Protein AF-A0A7S1AVG0-F1 (afdb_monomer_lite)

Sequence (104 aa):
MSLKVLDTIQHYVMLSPTSKALVVVDVLSMMALVVDMFLIPYILAWELDVDGVFAVCLTATVVWWTLNIGINFLTGFYLHGELVMKPTAIARHYLQREFIIDFL

Structure (mmCIF, N/CA/C/O backbone):
data_AF-A0A7S1AVG0-F1
#
_entry.id   AF-A0A7S1AVG0-F1
#
loop_
_atom_site.group_PDB
_atom_site.id
_atom_site.type_symbol
_atom_site.label_atom_id
_atom_site.label_alt_id
_atom_site.label_comp_id
_atom_site.label_asym_id
_atom_site.label_entity_id
_atom_site.label_seq_id
_atom_site.pdbx_PDB_ins_code
_atom_site.Cartn_x
_atom_site.Cartn_y
_atom_site.Cartn_z
_atom_site.occupancy
_atom_site.B_iso_or_equiv
_atom_site.auth_seq_id
_atom_site.auth_comp_id
_atom_site.auth_asym_id
_atom_site.auth_atom_id
_atom_site.pdbx_PDB_model_num
ATOM 1 N N . MET A 1 1 ? -19.657 16.418 26.120 1.00 48.16 1 MET A N 1
ATOM 2 C CA . MET A 1 1 ? -20.099 16.667 24.727 1.00 48.16 1 MET A CA 1
ATOM 3 C C . MET A 1 1 ? -19.085 16.189 23.674 1.00 48.16 1 MET A C 1
ATOM 5 O O . MET A 1 1 ? -19.521 15.783 22.611 1.00 48.16 1 MET A O 1
ATOM 9 N N . SER A 1 2 ? -17.776 16.139 23.979 1.00 57.69 2 SER A N 1
ATOM 10 C CA . SER A 1 2 ? -16.700 15.711 23.052 1.00 57.69 2 SER A CA 1
ATOM 11 C C . SER A 1 2 ? -16.698 14.213 22.653 1.00 57.69 2 SER A C 1
ATOM 13 O O . SER A 1 2 ? -16.413 13.882 21.508 1.00 57.69 2 SER A O 1
ATOM 15 N N . LEU A 1 3 ? -17.103 13.295 23.545 1.00 58.53 3 LEU A N 1
ATOM 16 C CA . LEU A 1 3 ? -17.003 11.841 23.299 1.00 58.53 3 LEU A CA 1
ATOM 17 C C . LEU A 1 3 ? -17.927 11.304 22.189 1.00 58.53 3 LEU A C 1
ATOM 19 O O . LEU A 1 3 ? -17.524 10.425 21.440 1.00 58.53 3 LEU A O 1
ATOM 23 N N . LYS A 1 4 ? -19.140 11.856 22.038 1.00 57.22 4 LYS A N 1
ATOM 24 C CA . LYS A 1 4 ? -20.104 11.369 21.033 1.00 57.22 4 LYS A CA 1
ATOM 25 C C . LYS A 1 4 ? -19.692 11.710 19.601 1.00 57.22 4 LYS A C 1
ATOM 27 O O . LYS A 1 4 ? -19.953 10.934 18.698 1.00 57.22 4 LYS A O 1
ATOM 32 N N . VAL A 1 5 ? -19.051 12.862 19.395 1.00 60.59 5 VAL A N 1
ATOM 33 C CA . VAL A 1 5 ? -18.585 13.279 18.062 1.00 60.59 5 VAL A CA 1
ATOM 34 C C . VAL A 1 5 ? -17.423 12.397 17.606 1.00 60.59 5 VAL A C 1
ATOM 36 O O . VAL A 1 5 ? -17.384 11.996 16.448 1.00 60.59 5 VAL A O 1
ATOM 39 N N . LEU A 1 6 ? -16.523 12.039 18.527 1.00 59.62 6 LEU A N 1
ATOM 40 C CA . LEU A 1 6 ? -15.428 11.107 18.257 1.00 59.62 6 LEU A CA 1
ATOM 41 C C . LEU A 1 6 ? -15.941 9.702 17.918 1.00 59.62 6 LEU A C 1
ATOM 43 O O . LEU A 1 6 ? -15.472 9.141 16.936 1.00 59.62 6 LEU A O 1
ATOM 47 N N . ASP A 1 7 ? -16.931 9.176 18.647 1.00 61.16 7 ASP A N 1
ATOM 48 C CA . ASP A 1 7 ? -17.565 7.886 18.315 1.00 61.16 7 ASP A CA 1
ATOM 49 C C . ASP A 1 7 ? -18.227 7.907 16.925 1.00 61.16 7 ASP A C 1
ATOM 51 O O . ASP A 1 7 ? -18.064 6.980 16.132 1.00 61.16 7 ASP A O 1
ATOM 55 N N . THR A 1 8 ? -18.937 8.987 16.582 1.00 60.38 8 THR A N 1
ATOM 56 C CA . THR A 1 8 ? -19.602 9.104 15.274 1.00 60.38 8 THR A CA 1
ATOM 57 C C . THR A 1 8 ? -18.600 9.205 14.120 1.00 60.38 8 THR A C 1
ATOM 59 O O . THR A 1 8 ? -18.799 8.577 13.083 1.00 60.38 8 THR A O 1
ATOM 62 N N . ILE A 1 9 ? -17.507 9.960 14.287 1.00 59.69 9 ILE A N 1
ATOM 63 C CA . ILE A 1 9 ? -16.444 10.069 13.272 1.00 59.69 9 ILE A CA 1
ATOM 64 C C . ILE A 1 9 ? -15.699 8.737 13.129 1.00 59.69 9 ILE A C 1
ATOM 66 O O . ILE A 1 9 ? -15.404 8.318 12.011 1.00 59.69 9 ILE A O 1
ATOM 70 N N . GLN A 1 10 ? -15.445 8.038 14.240 1.00 59.69 10 GLN A N 1
ATOM 71 C CA . GLN A 1 10 ? -14.839 6.706 14.225 1.00 59.69 10 GLN A CA 1
ATOM 72 C C . GLN A 1 10 ? -15.664 5.723 13.401 1.00 59.69 10 GLN A C 1
ATOM 74 O O . GLN A 1 10 ? -15.094 4.971 12.618 1.00 59.69 10 GLN A O 1
ATOM 79 N N . HIS A 1 11 ? -16.991 5.769 13.507 1.00 61.22 11 HIS A N 1
ATOM 80 C CA . HIS A 1 11 ? -17.847 4.862 12.751 1.00 61.22 11 HIS A CA 1
ATOM 81 C C . HIS A 1 11 ? -17.826 5.113 11.233 1.00 61.22 11 HIS A C 1
ATOM 83 O O . HIS A 1 11 ? -18.032 4.176 10.467 1.00 61.22 11 HIS A O 1
ATOM 89 N N . TYR A 1 12 ? -17.566 6.349 10.796 1.00 63.47 12 TYR A N 1
ATOM 90 C CA . TYR A 1 12 ? -17.561 6.714 9.374 1.00 63.47 12 TYR A CA 1
ATOM 91 C C . TYR A 1 12 ? -16.200 6.515 8.692 1.00 63.47 12 TYR A C 1
ATOM 93 O O . TYR A 1 12 ? -16.142 6.342 7.478 1.00 63.47 12 TYR A O 1
ATOM 101 N N . VAL A 1 13 ? -15.109 6.568 9.462 1.00 75.88 13 VAL A N 1
ATOM 102 C CA . VAL A 1 13 ? -13.732 6.501 8.942 1.00 75.88 13 VAL A CA 1
ATOM 103 C C . VAL A 1 13 ? -13.124 5.102 9.095 1.00 75.88 13 VAL A C 1
ATOM 105 O O . VAL A 1 13 ? -12.285 4.719 8.284 1.00 75.88 13 VAL A O 1
ATOM 108 N N . MET A 1 14 ? -13.540 4.328 10.103 1.00 84.12 14 MET A N 1
ATOM 109 C CA . MET A 1 14 ? -12.975 3.002 10.363 1.00 84.12 14 MET A CA 1
ATOM 110 C C . MET A 1 14 ? -13.651 1.910 9.541 1.00 84.12 14 MET A C 1
ATOM 112 O O . MET A 1 14 ? -14.876 1.773 9.531 1.00 84.12 14 MET A O 1
ATOM 116 N N . LEU A 1 15 ? -12.833 1.080 8.900 1.00 85.50 15 LEU A N 1
ATOM 117 C CA . LEU A 1 15 ? -13.275 -0.047 8.096 1.00 85.50 15 LEU A CA 1
ATOM 118 C C . LEU A 1 15 ? -13.413 -1.292 8.968 1.00 85.50 15 LEU A C 1
ATOM 120 O O . LEU A 1 15 ? -12.490 -1.694 9.679 1.00 85.50 15 LEU A O 1
ATOM 124 N N . SER A 1 16 ? -14.587 -1.920 8.898 1.00 85.12 16 SER A N 1
ATOM 125 C CA . SER A 1 16 ? -14.762 -3.252 9.473 1.00 85.12 16 SER A CA 1
ATOM 126 C C . SER A 1 16 ? -13.862 -4.246 8.724 1.00 85.12 16 SER A C 1
ATOM 128 O O . SER A 1 16 ? -13.868 -4.227 7.485 1.00 85.12 16 SER A O 1
ATOM 130 N N . PRO A 1 17 ? -13.182 -5.170 9.426 1.00 83.56 17 PRO A N 1
ATOM 131 C CA . PRO A 1 17 ? -12.402 -6.240 8.801 1.00 83.56 17 PRO A CA 1
ATOM 132 C C . PRO A 1 17 ? -13.251 -7.170 7.919 1.00 83.56 17 PRO A C 1
ATOM 134 O O . PRO A 1 17 ? -12.729 -7.887 7.080 1.00 83.56 17 PRO A O 1
ATOM 137 N N . THR A 1 18 ? -14.577 -7.158 8.074 1.00 85.56 18 THR A N 1
ATOM 138 C CA . THR A 1 18 ? -15.516 -7.934 7.244 1.00 85.56 18 THR A CA 1
ATOM 139 C C . THR A 1 18 ? -16.168 -7.109 6.130 1.00 85.56 18 THR A C 1
ATOM 141 O O . THR A 1 18 ? -17.139 -7.543 5.505 1.00 85.56 18 THR A O 1
ATOM 144 N N . SER A 1 19 ? -15.689 -5.886 5.889 1.00 86.69 19 SER A N 1
ATOM 145 C CA . SER A 1 19 ? -16.271 -4.996 4.887 1.00 86.69 19 SER A CA 1
ATOM 146 C C . SER A 1 19 ? -15.912 -5.418 3.460 1.00 86.69 19 SER A C 1
ATOM 148 O O . SER A 1 19 ? -14.799 -5.841 3.165 1.00 86.69 19 SER A O 1
ATOM 150 N N . LYS A 1 20 ? -16.856 -5.227 2.528 1.00 88.31 20 LYS A N 1
ATOM 151 C CA . LYS A 1 20 ? -16.624 -5.478 1.094 1.00 88.31 20 LYS A CA 1
ATOM 152 C C . LYS A 1 20 ? -15.536 -4.575 0.504 1.00 88.31 20 LYS A C 1
ATOM 154 O O . LYS A 1 20 ? -14.905 -4.956 -0.472 1.00 88.31 20 LYS A O 1
ATOM 159 N N . ALA A 1 21 ? -15.337 -3.387 1.081 1.00 89.00 21 ALA A N 1
ATOM 160 C CA . ALA A 1 21 ? -14.281 -2.469 0.671 1.00 89.00 21 ALA A CA 1
ATOM 161 C C . ALA A 1 21 ? -12.896 -3.079 0.920 1.00 89.00 21 ALA A C 1
ATOM 163 O O . ALA A 1 21 ? -12.059 -3.041 0.024 1.00 89.00 21 ALA A O 1
ATOM 164 N N . LEU A 1 22 ? -12.692 -3.706 2.084 1.00 90.75 22 LEU A N 1
ATOM 165 C CA . LEU A 1 22 ? -11.434 -4.381 2.393 1.00 90.75 22 LEU A CA 1
ATOM 166 C C . LEU A 1 22 ? -11.187 -5.565 1.454 1.00 90.75 22 LEU A C 1
ATOM 168 O O . LEU A 1 22 ? -10.092 -5.690 0.939 1.00 90.75 22 LEU A O 1
ATOM 172 N N . VAL A 1 23 ? -12.224 -6.328 1.093 1.00 93.44 23 VAL A N 1
ATOM 173 C CA . VAL A 1 23 ? -12.091 -7.404 0.090 1.00 93.44 23 VAL A CA 1
ATOM 174 C C . VAL A 1 23 ? -11.578 -6.879 -1.257 1.00 93.44 23 VAL A C 1
ATOM 176 O O . VAL A 1 23 ? -10.768 -7.533 -1.908 1.00 93.44 23 VAL A O 1
ATOM 179 N N . VAL A 1 24 ? -12.029 -5.700 -1.698 1.00 94.12 24 VAL A N 1
ATOM 180 C CA . VAL A 1 24 ? -11.508 -5.080 -2.930 1.00 94.12 24 VAL A CA 1
ATOM 181 C C . VAL A 1 24 ? -10.037 -4.703 -2.764 1.00 94.12 24 VAL A C 1
ATOM 183 O O . VAL A 1 24 ? -9.250 -4.952 -3.674 1.00 94.12 24 VAL A O 1
ATOM 186 N N . VAL A 1 25 ? -9.662 -4.143 -1.611 1.00 95.00 25 VAL A N 1
ATOM 187 C CA . VAL A 1 25 ? -8.261 -3.844 -1.285 1.00 95.00 25 VAL A CA 1
ATOM 188 C C . VAL A 1 25 ? -7.427 -5.126 -1.294 1.00 95.00 25 VAL A C 1
ATOM 190 O O . VAL A 1 25 ? -6.402 -5.151 -1.959 1.00 95.00 25 VAL A O 1
ATOM 193 N N . ASP A 1 26 ? -7.888 -6.206 -0.667 1.00 94.19 26 ASP A N 1
ATOM 194 C CA . ASP A 1 26 ? -7.183 -7.490 -0.616 1.00 94.19 26 ASP A CA 1
ATOM 195 C C . ASP A 1 26 ? -6.956 -8.071 -2.016 1.00 94.19 26 ASP A C 1
ATOM 197 O O . ASP A 1 26 ? -5.860 -8.530 -2.334 1.00 94.19 26 ASP A O 1
ATOM 201 N N . VAL A 1 27 ? -7.967 -8.009 -2.891 1.00 96.25 27 VAL A N 1
ATOM 202 C CA . VAL A 1 27 ? -7.851 -8.469 -4.285 1.00 96.25 27 VAL A CA 1
ATOM 203 C C . VAL A 1 27 ? -6.842 -7.624 -5.065 1.00 96.25 27 VAL A C 1
ATOM 205 O O . VAL A 1 27 ? -6.010 -8.179 -5.783 1.00 96.25 27 VAL A O 1
ATOM 208 N N . LEU A 1 28 ? -6.882 -6.297 -4.920 1.00 96.19 28 LEU A N 1
ATOM 209 C CA . LEU A 1 28 ? -5.922 -5.399 -5.568 1.00 96.19 28 LEU A CA 1
ATOM 210 C C . LEU A 1 28 ? -4.497 -5.613 -5.036 1.00 96.19 28 LEU A C 1
ATOM 212 O O . LEU A 1 28 ? -3.559 -5.676 -5.829 1.00 96.19 28 LEU A O 1
ATOM 216 N N . SER A 1 29 ? -4.340 -5.820 -3.727 1.00 96.50 29 SER A N 1
ATOM 217 C CA . SER A 1 29 ? -3.064 -6.175 -3.100 1.00 96.50 29 SER A CA 1
ATOM 218 C C . SER A 1 29 ? -2.539 -7.514 -3.585 1.00 96.50 29 SER A C 1
ATOM 220 O O . SER A 1 29 ? -1.351 -7.627 -3.867 1.00 96.50 29 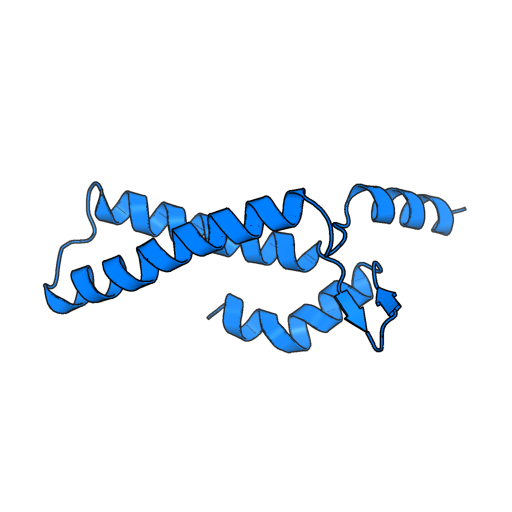SER A O 1
ATOM 222 N N . MET A 1 30 ? -3.403 -8.512 -3.772 1.00 97.56 30 MET A N 1
ATOM 223 C CA . MET A 1 30 ? -3.002 -9.794 -4.348 1.00 97.56 30 MET A CA 1
ATOM 224 C C . MET A 1 30 ? -2.477 -9.622 -5.779 1.00 97.56 30 MET A C 1
ATOM 226 O O . MET A 1 30 ? -1.474 -10.230 -6.143 1.00 97.56 30 MET A O 1
ATOM 230 N N . MET A 1 31 ? -3.113 -8.772 -6.590 1.00 96.81 31 MET A N 1
ATOM 231 C CA . MET A 1 31 ? -2.639 -8.472 -7.944 1.00 96.81 31 MET A CA 1
ATOM 232 C C . MET A 1 31 ? -1.293 -7.736 -7.936 1.00 96.81 31 MET A C 1
ATOM 234 O O . MET A 1 31 ? -0.394 -8.127 -8.679 1.00 96.81 31 MET A O 1
ATOM 238 N N . ALA A 1 32 ? -1.137 -6.708 -7.095 1.00 96.75 32 ALA A N 1
ATOM 239 C CA . ALA A 1 32 ? 0.122 -5.975 -6.945 1.00 96.75 32 ALA A CA 1
ATOM 240 C C . ALA A 1 32 ? 1.260 -6.899 -6.480 1.00 96.75 32 ALA A C 1
ATOM 242 O O . ALA A 1 32 ? 2.337 -6.895 -7.071 1.00 96.75 32 ALA A O 1
ATOM 243 N N . LEU A 1 33 ? 0.982 -7.774 -5.510 1.00 97.31 33 LEU A N 1
ATOM 244 C CA . LEU A 1 33 ? 1.932 -8.767 -5.016 1.00 97.31 33 LEU A CA 1
ATOM 245 C C . LEU A 1 33 ? 2.393 -9.725 -6.117 1.00 97.31 33 LEU A C 1
ATOM 247 O O . LEU A 1 33 ? 3.579 -10.021 -6.209 1.00 97.31 33 LEU A O 1
ATOM 251 N N . VAL A 1 34 ? 1.481 -10.197 -6.974 1.00 97.75 34 VAL A N 1
ATOM 252 C CA . VAL A 1 34 ? 1.850 -11.039 -8.123 1.00 97.75 34 VAL A CA 1
ATOM 253 C C . VAL A 1 34 ? 2.770 -10.281 -9.079 1.00 97.75 34 VAL A C 1
ATOM 255 O O . VAL A 1 34 ? 3.745 -10.860 -9.556 1.00 97.75 34 VAL 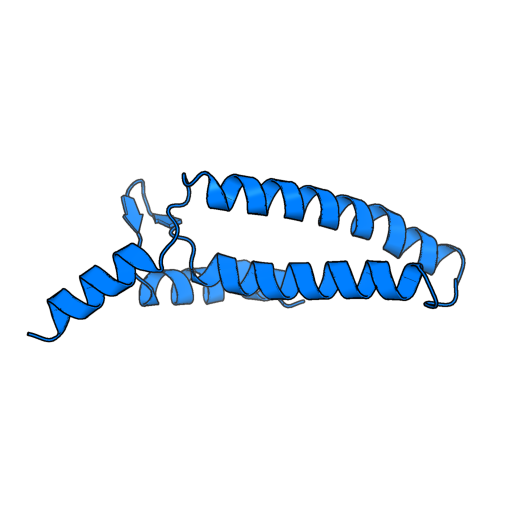A O 1
ATOM 258 N N . VAL A 1 35 ? 2.499 -8.998 -9.342 1.00 96.31 35 VAL A N 1
ATOM 259 C CA . VAL A 1 35 ? 3.378 -8.165 -10.175 1.00 96.31 35 VAL A CA 1
ATOM 260 C C . VAL A 1 35 ? 4.772 -8.086 -9.560 1.00 96.31 35 VAL A C 1
ATOM 262 O O . VAL A 1 35 ? 5.731 -8.441 -10.238 1.00 96.31 35 VAL A O 1
ATOM 265 N N . ASP A 1 36 ? 4.897 -7.706 -8.289 1.00 96.81 36 ASP A N 1
ATOM 266 C CA . ASP A 1 36 ? 6.202 -7.559 -7.634 1.00 96.81 36 ASP A CA 1
ATOM 267 C C . ASP A 1 36 ? 6.964 -8.889 -7.544 1.00 96.81 36 ASP A C 1
ATOM 269 O O . ASP A 1 36 ? 8.164 -8.939 -7.825 1.00 96.81 36 ASP A O 1
ATOM 273 N N . MET A 1 37 ? 6.262 -9.986 -7.239 1.00 97.56 37 MET A N 1
ATOM 274 C CA . MET A 1 37 ? 6.840 -11.327 -7.108 1.00 97.56 37 MET A CA 1
ATOM 275 C C . MET A 1 37 ? 7.518 -11.810 -8.396 1.00 97.56 37 MET A C 1
ATOM 277 O O . MET A 1 37 ? 8.513 -12.528 -8.322 1.00 97.56 37 MET A O 1
ATOM 281 N N . PHE A 1 38 ? 7.002 -11.440 -9.570 1.00 97.06 38 PHE A N 1
ATOM 282 C CA . PHE A 1 38 ? 7.597 -11.829 -10.853 1.00 97.06 38 PHE A CA 1
ATOM 283 C C . PHE A 1 38 ? 8.496 -10.745 -11.446 1.00 97.06 38 PHE A C 1
ATOM 285 O O . PHE A 1 38 ? 9.551 -11.059 -11.999 1.00 97.06 38 PHE A O 1
ATOM 292 N N . LEU A 1 39 ? 8.096 -9.478 -11.340 1.00 96.38 39 LEU A N 1
ATOM 293 C CA . LEU A 1 39 ? 8.774 -8.380 -12.012 1.00 96.38 39 LEU A CA 1
ATOM 294 C C . LEU A 1 39 ? 10.116 -8.049 -11.359 1.00 96.38 39 LEU A C 1
ATOM 296 O O . LEU A 1 39 ? 11.098 -7.864 -12.074 1.00 96.38 39 LEU A O 1
ATOM 300 N N . ILE A 1 40 ? 10.185 -8.016 -10.024 1.00 96.69 40 ILE A N 1
ATOM 301 C CA . ILE A 1 40 ? 11.422 -7.662 -9.315 1.00 96.69 40 ILE A CA 1
ATOM 302 C C . ILE A 1 40 ? 12.530 -8.690 -9.601 1.00 96.69 40 ILE A C 1
ATOM 304 O O . ILE A 1 40 ? 13.599 -8.275 -10.054 1.00 96.69 40 ILE A O 1
ATOM 308 N N . PRO A 1 41 ? 12.319 -10.016 -9.440 1.00 97.50 41 PRO A N 1
ATOM 309 C CA . PRO A 1 41 ? 13.355 -10.991 -9.779 1.00 97.50 41 PRO A CA 1
ATOM 310 C C . PRO A 1 41 ? 13.746 -10.958 -11.257 1.00 97.50 41 PRO A C 1
ATOM 312 O O . PRO A 1 41 ? 14.914 -11.156 -11.571 1.00 97.50 41 PRO A O 1
ATOM 315 N N . TYR A 1 42 ? 12.798 -10.691 -12.161 1.00 96.44 42 TYR A N 1
ATOM 316 C CA . TYR A 1 42 ? 13.069 -10.586 -13.594 1.00 96.44 42 TYR A CA 1
ATOM 317 C C . TYR A 1 42 ? 13.969 -9.390 -13.931 1.00 96.44 42 TYR A C 1
ATOM 319 O O . TYR A 1 42 ? 14.942 -9.546 -14.663 1.00 96.44 42 TYR A O 1
ATOM 327 N N . ILE A 1 43 ? 13.705 -8.215 -13.355 1.00 96.94 43 ILE A N 1
ATOM 328 C CA . ILE A 1 43 ? 14.565 -7.036 -13.532 1.00 96.94 43 ILE A CA 1
ATOM 329 C C . ILE A 1 43 ? 15.965 -7.311 -12.976 1.00 96.94 43 ILE A C 1
ATOM 331 O O . ILE A 1 43 ? 16.953 -7.026 -13.646 1.00 96.94 43 ILE A O 1
ATOM 335 N N . LEU A 1 44 ? 16.055 -7.906 -11.781 1.00 96.88 44 LEU A N 1
ATOM 336 C CA . LEU A 1 44 ? 17.334 -8.171 -11.120 1.00 96.88 44 LEU A CA 1
ATOM 337 C C . LEU A 1 44 ? 18.172 -9.233 -11.838 1.00 96.88 44 LEU A C 1
ATOM 339 O O . LEU A 1 44 ? 19.379 -9.066 -11.969 1.00 96.88 44 LEU A O 1
ATOM 343 N N . ALA A 1 45 ? 17.560 -10.323 -12.303 1.00 97.94 45 ALA A N 1
ATOM 344 C CA . ALA A 1 45 ? 18.293 -11.427 -12.920 1.00 97.94 45 ALA A CA 1
ATOM 345 C C . ALA A 1 45 ? 18.783 -11.119 -14.345 1.00 97.94 45 ALA A C 1
ATOM 347 O O . ALA A 1 45 ? 19.721 -11.763 -14.811 1.00 97.94 45 ALA A O 1
ATOM 348 N N . TRP A 1 46 ? 18.175 -10.141 -15.022 1.00 97.44 46 TRP A N 1
ATOM 349 C CA . TRP A 1 46 ? 18.580 -9.697 -16.360 1.00 97.44 46 TRP A CA 1
ATOM 350 C C . TRP A 1 46 ? 19.184 -8.289 -16.380 1.00 97.44 46 TRP A C 1
ATOM 352 O O . TRP A 1 46 ? 19.450 -7.781 -17.466 1.00 97.44 46 TRP A O 1
ATOM 362 N N . GLU A 1 47 ? 19.404 -7.680 -15.210 1.00 95.81 47 GLU A N 1
ATOM 363 C CA . GLU A 1 47 ? 19.967 -6.330 -15.054 1.00 95.81 47 GLU A CA 1
ATOM 364 C C . GLU A 1 47 ? 19.287 -5.300 -15.973 1.00 95.81 47 GLU A C 1
ATOM 366 O O . GLU A 1 47 ? 19.937 -4.500 -16.643 1.00 95.81 47 GLU A O 1
ATOM 371 N N . LEU A 1 48 ? 17.954 -5.358 -16.046 1.00 95.12 48 LEU A N 1
ATOM 372 C CA . LEU A 1 48 ? 17.188 -4.469 -16.914 1.00 95.12 48 LEU A CA 1
ATOM 373 C C . LEU A 1 48 ? 17.195 -3.044 -16.363 1.00 95.12 48 LEU A C 1
ATOM 375 O O . LEU A 1 48 ? 16.982 -2.827 -15.167 1.00 95.12 48 LEU A O 1
ATOM 379 N N . ASP A 1 49 ? 17.352 -2.074 -17.259 1.00 94.94 49 ASP A N 1
ATOM 380 C CA . ASP A 1 49 ? 17.148 -0.675 -16.914 1.00 94.94 49 ASP A CA 1
ATOM 381 C C . ASP A 1 49 ? 15.689 -0.453 -16.490 1.00 94.94 49 ASP A C 1
ATOM 383 O O . ASP A 1 49 ? 14.737 -0.901 -17.136 1.00 94.94 49 ASP A O 1
ATOM 387 N N . VAL A 1 50 ? 15.504 0.237 -15.364 1.00 93.44 50 VAL A N 1
ATOM 388 C CA . VAL A 1 50 ? 14.175 0.566 -14.840 1.00 93.44 50 VAL A CA 1
ATOM 389 C C . VAL A 1 50 ? 13.665 1.820 -15.542 1.00 93.44 50 VAL A C 1
ATOM 391 O O . VAL A 1 50 ? 13.690 2.924 -14.999 1.00 93.44 50 VAL A O 1
ATOM 394 N N . ASP A 1 51 ? 13.207 1.650 -16.775 1.00 94.81 51 ASP A N 1
ATOM 395 C CA . ASP A 1 51 ? 12.635 2.706 -17.598 1.00 94.81 51 ASP A CA 1
ATOM 396 C C . ASP A 1 51 ? 11.267 2.310 -18.183 1.00 94.81 51 ASP A C 1
ATOM 398 O O . ASP A 1 51 ? 10.752 1.204 -17.984 1.00 94.81 51 ASP A O 1
ATOM 402 N N . GLY A 1 52 ? 10.605 3.280 -18.821 1.00 95.62 52 GLY A N 1
ATOM 403 C CA . GLY A 1 52 ? 9.325 3.085 -19.501 1.00 95.62 52 GLY A CA 1
ATOM 404 C C . GLY A 1 52 ? 8.281 2.332 -18.666 1.00 95.62 52 GLY A C 1
ATOM 405 O O . GLY A 1 52 ? 7.837 2.800 -17.617 1.00 95.62 52 GLY A O 1
ATOM 406 N N . VAL A 1 53 ? 7.869 1.162 -19.160 1.00 93.75 53 VAL A N 1
ATOM 407 C CA . VAL A 1 53 ? 6.818 0.337 -18.541 1.00 93.75 53 VAL A CA 1
ATOM 408 C C . VAL A 1 53 ? 7.249 -0.204 -17.178 1.00 93.75 53 VAL A C 1
ATOM 410 O O . VAL A 1 53 ? 6.433 -0.221 -16.259 1.00 93.75 53 VAL A O 1
ATOM 413 N N . PHE A 1 54 ? 8.515 -0.593 -17.007 1.00 94.38 54 PHE A N 1
ATOM 414 C CA . PHE A 1 54 ? 9.000 -1.141 -15.739 1.00 94.38 54 PHE A CA 1
ATOM 415 C C . PHE A 1 54 ? 8.973 -0.094 -14.630 1.00 94.38 54 PHE A C 1
ATOM 417 O O . PHE A 1 54 ? 8.466 -0.367 -13.542 1.00 94.38 54 PHE A O 1
ATOM 424 N N . ALA A 1 55 ? 9.413 1.130 -14.932 1.00 96.12 55 ALA A N 1
ATOM 425 C CA . ALA A 1 55 ? 9.338 2.249 -13.999 1.00 96.12 55 ALA A CA 1
ATOM 426 C C . ALA A 1 55 ? 7.889 2.566 -13.590 1.00 96.12 55 ALA A C 1
ATOM 428 O O . ALA A 1 55 ? 7.613 2.781 -12.409 1.00 96.12 55 ALA A O 1
ATOM 429 N N . VAL A 1 56 ? 6.949 2.559 -14.544 1.00 96.75 56 VAL A N 1
ATOM 430 C CA . VAL A 1 56 ? 5.523 2.791 -14.262 1.00 96.75 56 VAL A CA 1
ATOM 431 C C . VAL A 1 56 ? 4.942 1.684 -13.383 1.00 96.75 56 VAL A C 1
ATOM 433 O O . VAL A 1 56 ? 4.270 1.994 -12.402 1.00 96.75 56 VAL A O 1
ATOM 436 N N . CYS A 1 57 ? 5.213 0.413 -13.692 1.00 95.31 57 CYS A N 1
ATOM 437 C CA . CYS A 1 57 ? 4.725 -0.718 -12.903 1.00 95.31 57 CYS A CA 1
ATOM 438 C C . CYS A 1 57 ? 5.255 -0.68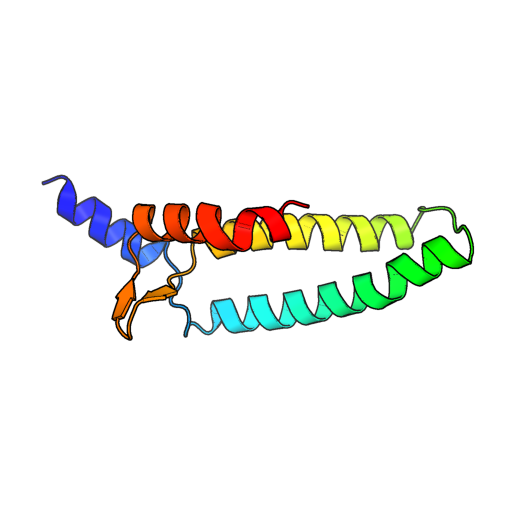6 -11.467 1.00 95.31 57 CYS A C 1
ATOM 440 O O . CYS A 1 57 ? 4.453 -0.750 -10.540 1.00 95.31 57 CYS A O 1
ATOM 442 N N . LEU A 1 58 ? 6.567 -0.512 -11.280 1.00 95.56 58 LEU A N 1
ATOM 443 C CA . LEU A 1 58 ? 7.171 -0.445 -9.945 1.00 95.56 58 LEU A CA 1
ATOM 444 C C . LEU A 1 58 ? 6.688 0.776 -9.158 1.00 95.56 58 LEU A C 1
ATOM 446 O O . LEU A 1 58 ? 6.389 0.681 -7.974 1.00 95.56 58 LEU A O 1
ATOM 450 N N . THR A 1 59 ? 6.551 1.933 -9.810 1.00 96.75 59 THR A N 1
ATOM 451 C CA . THR A 1 59 ? 6.014 3.126 -9.138 1.00 96.75 59 THR A CA 1
ATOM 452 C C . THR A 1 59 ? 4.563 2.900 -8.714 1.00 96.75 59 THR A C 1
ATOM 454 O O . THR A 1 59 ? 4.173 3.291 -7.616 1.00 96.75 59 THR A O 1
ATOM 457 N N . ALA A 1 60 ? 3.756 2.242 -9.551 1.00 96.56 60 ALA A N 1
ATOM 458 C CA . ALA A 1 60 ? 2.372 1.926 -9.225 1.00 96.56 60 ALA A CA 1
ATOM 459 C C . ALA A 1 60 ? 2.262 0.960 -8.036 1.00 96.56 60 ALA A C 1
ATOM 461 O O . ALA A 1 60 ? 1.439 1.202 -7.152 1.00 96.56 60 ALA A O 1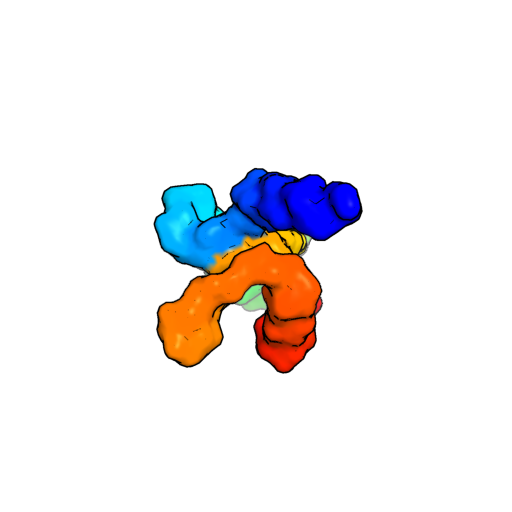
ATOM 462 N N . THR A 1 61 ? 3.092 -0.088 -7.973 1.00 96.19 61 THR A N 1
ATOM 463 C CA . THR A 1 61 ? 3.085 -1.022 -6.835 1.00 96.19 61 THR A CA 1
ATOM 464 C C . THR A 1 61 ? 3.606 -0.364 -5.558 1.00 96.19 61 THR A C 1
ATOM 466 O O . THR A 1 61 ? 2.969 -0.492 -4.517 1.00 96.19 61 THR A O 1
ATOM 469 N N . VAL A 1 62 ? 4.652 0.467 -5.620 1.00 95.62 62 VAL A N 1
ATOM 470 C CA . VAL A 1 62 ? 5.138 1.247 -4.460 1.00 95.62 62 VAL A CA 1
ATOM 471 C C . VAL A 1 62 ? 4.067 2.197 -3.915 1.00 95.62 62 VAL A C 1
ATOM 473 O O . VAL A 1 62 ? 3.844 2.269 -2.702 1.00 95.62 62 VAL A O 1
ATOM 476 N N . VAL A 1 63 ? 3.366 2.919 -4.796 1.00 96.75 63 VAL A N 1
ATOM 477 C CA . VAL A 1 63 ? 2.242 3.777 -4.390 1.00 96.75 63 VAL A CA 1
ATOM 478 C C . VAL A 1 63 ? 1.138 2.935 -3.754 1.00 96.75 63 VAL A C 1
ATOM 480 O O . VAL A 1 63 ? 0.593 3.329 -2.723 1.00 96.75 63 VAL A O 1
ATOM 483 N N . TRP A 1 64 ? 0.831 1.768 -4.324 1.00 96.94 64 TRP A N 1
ATOM 484 C CA . TRP A 1 64 ? -0.165 0.856 -3.775 1.00 96.94 64 TRP A CA 1
ATOM 485 C C . TRP A 1 64 ? 0.185 0.390 -2.356 1.00 96.94 64 TRP A C 1
ATOM 487 O O . TRP A 1 64 ? -0.647 0.533 -1.460 1.00 96.94 64 TRP A O 1
ATOM 497 N N . TRP A 1 65 ? 1.411 -0.079 -2.115 1.00 95.81 65 TRP A N 1
ATOM 498 C CA . TRP A 1 65 ? 1.855 -0.494 -0.778 1.00 95.81 65 TRP A CA 1
ATOM 499 C C . TRP A 1 65 ? 1.822 0.659 0.227 1.00 95.81 65 TRP A C 1
ATOM 501 O O . TRP A 1 65 ? 1.340 0.493 1.346 1.00 95.81 65 TRP A O 1
ATOM 511 N N . THR A 1 66 ? 2.206 1.866 -0.197 1.00 95.19 66 THR A N 1
ATOM 512 C CA . THR A 1 66 ? 2.120 3.070 0.647 1.00 95.19 66 THR A CA 1
ATOM 513 C C . THR A 1 66 ? 0.675 3.376 1.060 1.00 95.19 66 THR A C 1
ATOM 515 O O . THR A 1 66 ? 0.404 3.712 2.215 1.00 95.19 66 THR A O 1
ATOM 518 N N . LEU A 1 67 ? -0.278 3.248 0.132 1.00 95.19 67 LEU A N 1
ATOM 519 C CA . LEU A 1 67 ? -1.702 3.410 0.431 1.00 95.19 67 LEU A CA 1
ATOM 520 C C . LEU A 1 67 ? -2.226 2.280 1.325 1.00 95.19 67 LEU A C 1
ATOM 522 O O . LEU A 1 67 ? -3.026 2.544 2.223 1.00 95.19 67 LEU A O 1
ATOM 526 N N . ASN A 1 68 ? -1.763 1.046 1.109 1.00 94.56 68 ASN A N 1
ATOM 527 C CA . ASN A 1 68 ? -2.158 -0.118 1.895 1.00 94.56 68 ASN A CA 1
ATOM 528 C C . ASN A 1 68 ? -1.785 0.044 3.379 1.00 94.56 68 ASN A C 1
ATOM 530 O O . ASN A 1 68 ? -2.643 -0.169 4.232 1.00 94.56 68 ASN A O 1
ATOM 534 N N . ILE A 1 69 ? -0.592 0.571 3.684 1.00 93.75 69 ILE A N 1
ATOM 535 C CA . ILE A 1 69 ? -0.196 0.948 5.055 1.00 93.75 69 ILE A CA 1
ATOM 536 C C . ILE A 1 69 ? -1.239 1.885 5.681 1.00 93.75 69 ILE A C 1
ATOM 538 O O . ILE A 1 69 ? -1.712 1.654 6.793 1.00 93.75 69 ILE A O 1
ATOM 542 N N . GLY A 1 70 ? -1.645 2.934 4.957 1.00 92.19 70 GLY A N 1
ATOM 543 C CA . GLY A 1 70 ? -2.673 3.870 5.419 1.00 92.19 70 GLY A CA 1
ATOM 544 C C . GLY A 1 70 ? -4.024 3.197 5.683 1.00 92.19 70 GLY A C 1
ATOM 545 O O . GLY A 1 70 ? -4.681 3.507 6.676 1.00 92.19 70 GLY A O 1
ATOM 546 N N . ILE A 1 71 ? -4.422 2.247 4.835 1.00 92.25 71 ILE A N 1
ATOM 547 C CA . ILE A 1 71 ? -5.653 1.463 5.002 1.00 92.25 71 ILE A CA 1
ATOM 548 C C . ILE A 1 71 ? -5.566 0.557 6.239 1.00 92.25 71 ILE A C 1
ATOM 550 O O . ILE A 1 71 ? -6.546 0.456 6.982 1.00 92.25 71 ILE A O 1
ATOM 554 N N . ASN A 1 72 ? -4.404 -0.032 6.530 1.00 91.12 72 ASN A N 1
ATOM 555 C CA . ASN A 1 72 ? -4.205 -0.873 7.715 1.00 91.12 72 ASN A CA 1
ATOM 556 C C . ASN A 1 72 ? -4.372 -0.074 9.021 1.00 91.12 72 ASN A C 1
ATOM 558 O O . ASN A 1 72 ? -4.983 -0.564 9.969 1.00 91.12 72 ASN A O 1
ATOM 562 N N . PHE A 1 73 ? -3.975 1.205 9.052 1.00 90.75 73 PHE A N 1
ATOM 563 C CA . PHE A 1 73 ? -4.269 2.104 10.183 1.00 90.75 73 PHE A CA 1
ATOM 564 C C . PHE A 1 73 ? -5.764 2.420 10.372 1.00 90.75 73 PHE A C 1
ATOM 566 O O . PHE A 1 73 ? -6.164 2.857 11.456 1.00 90.75 73 PHE A O 1
AT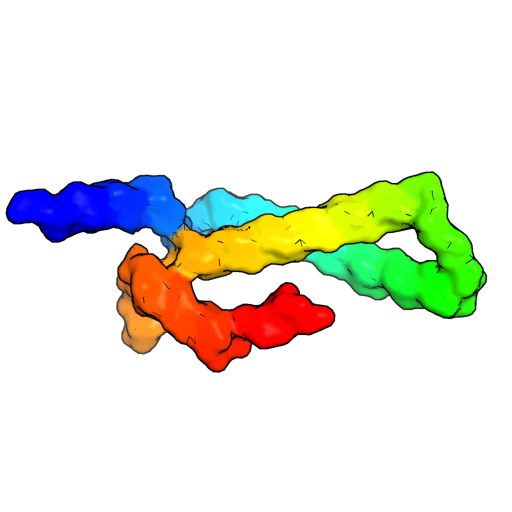OM 573 N N . LEU A 1 74 ? -6.585 2.228 9.337 1.00 90.75 74 LEU A N 1
ATOM 574 C CA . LEU A 1 74 ? -8.032 2.463 9.356 1.00 90.75 74 LEU A CA 1
ATOM 575 C C . LEU A 1 74 ? -8.848 1.174 9.514 1.00 90.75 74 LEU A C 1
ATOM 577 O O . LEU A 1 74 ? -10.078 1.231 9.570 1.00 90.75 74 LEU A O 1
ATOM 581 N N . THR A 1 75 ? -8.190 0.018 9.581 1.00 90.62 75 THR A N 1
ATOM 582 C CA . THR A 1 75 ? -8.855 -1.284 9.601 1.00 90.62 75 THR A CA 1
ATOM 583 C C . THR A 1 75 ? -8.923 -1.827 11.024 1.00 90.62 75 THR A C 1
ATOM 585 O O . THR A 1 75 ? -7.925 -1.911 11.738 1.00 90.62 75 THR A O 1
ATOM 588 N N . GLY A 1 76 ? -10.133 -2.171 11.468 1.00 89.19 76 GLY A N 1
ATOM 589 C CA . GLY A 1 76 ? -10.345 -2.794 12.772 1.00 89.19 76 GLY A CA 1
ATOM 590 C C . GLY A 1 76 ? -9.782 -4.212 12.836 1.00 89.19 76 GLY A C 1
ATOM 591 O O . GLY A 1 76 ? -9.683 -4.901 11.825 1.00 89.19 76 GLY A O 1
ATOM 592 N N . PHE A 1 77 ? -9.472 -4.682 14.041 1.00 89.31 77 PHE A N 1
ATOM 593 C CA . PHE A 1 77 ? -8.928 -6.025 14.264 1.00 89.31 77 PHE A CA 1
ATOM 594 C C . PHE A 1 77 ? -9.727 -6.782 15.325 1.00 89.31 77 PHE A C 1
ATOM 596 O O . PHE A 1 77 ? -10.439 -6.186 16.139 1.00 89.31 77 PHE A O 1
ATOM 603 N N . TYR A 1 78 ? -9.596 -8.108 15.327 1.00 90.38 78 TYR A N 1
ATOM 604 C CA . TYR A 1 78 ? -10.184 -8.963 16.355 1.00 90.38 78 TYR A CA 1
ATOM 605 C C . TYR A 1 78 ? -9.178 -9.232 17.472 1.00 90.38 78 TYR A C 1
ATOM 607 O O . TYR A 1 78 ? -8.088 -9.749 17.234 1.00 90.38 78 TYR A O 1
ATOM 615 N N . LEU A 1 79 ? -9.565 -8.931 18.711 1.00 89.44 79 LEU A N 1
ATOM 616 C CA . LEU A 1 79 ? -8.783 -9.224 19.908 1.00 89.44 79 LEU A CA 1
ATOM 617 C C . LEU A 1 79 ? -9.598 -10.142 20.820 1.00 89.44 79 LEU A C 1
ATOM 619 O O . LEU A 1 79 ? -10.629 -9.735 21.339 1.00 89.44 79 LEU A O 1
ATOM 623 N N . HIS A 1 80 ? -9.150 -11.387 21.006 1.00 89.31 80 HIS A N 1
ATOM 624 C CA . HIS A 1 80 ? -9.867 -12.407 21.794 1.00 89.31 80 HIS A CA 1
ATOM 625 C C . HIS A 1 80 ? -11.337 -12.618 21.365 1.00 89.31 80 HIS A C 1
ATOM 627 O O . HIS A 1 80 ? -12.197 -12.894 22.194 1.00 89.31 80 HIS A O 1
ATOM 633 N N . GLY A 1 81 ? -11.632 -12.486 20.067 1.00 87.44 81 GLY A N 1
ATOM 634 C CA . GLY A 1 81 ? -12.987 -12.631 19.518 1.00 87.44 81 GLY A CA 1
ATOM 635 C C . GLY A 1 81 ? -13.837 -11.355 19.549 1.00 87.44 81 GLY A C 1
ATOM 636 O O . GLY A 1 81 ? -14.900 -11.332 18.933 1.00 87.44 81 GLY A O 1
ATOM 637 N N . GLU A 1 82 ? -13.366 -10.277 20.180 1.00 88.31 82 GLU A N 1
ATOM 638 C CA . GLU A 1 82 ? -14.039 -8.975 20.166 1.00 88.31 82 GLU A CA 1
ATOM 639 C C . GLU A 1 82 ? -13.502 -8.082 19.043 1.00 88.31 82 GLU A C 1
ATOM 641 O O . GLU A 1 82 ? -12.290 -7.965 18.843 1.00 88.31 82 GLU A O 1
ATOM 646 N N . LEU A 1 83 ? -14.411 -7.432 18.309 1.00 89.62 83 LEU A N 1
ATOM 647 C CA . LEU A 1 83 ? -14.060 -6.470 17.266 1.00 89.62 83 LEU A CA 1
ATOM 648 C C . LEU A 1 83 ? -13.644 -5.134 17.897 1.00 89.62 83 LEU A C 1
ATOM 650 O O . LEU A 1 83 ? -14.455 -4.453 18.527 1.00 89.62 83 LEU A O 1
ATOM 654 N N . VAL A 1 84 ? -12.393 -4.726 17.679 1.00 88.75 84 VAL A N 1
ATOM 655 C CA . VAL A 1 84 ? -11.843 -3.461 18.177 1.00 88.75 84 VAL A CA 1
ATOM 656 C C . VAL A 1 84 ? -11.768 -2.439 17.042 1.00 88.75 84 VAL A C 1
ATOM 658 O O . VAL A 1 84 ? -10.971 -2.575 16.120 1.00 88.75 84 VAL A O 1
ATOM 661 N N . MET A 1 85 ? -12.564 -1.370 17.158 1.00 87.81 85 MET A N 1
ATOM 662 C CA . MET A 1 85 ? -12.639 -0.270 16.174 1.00 87.81 85 MET A CA 1
ATOM 663 C C . MET A 1 85 ? -12.032 1.052 16.676 1.00 87.81 85 MET A C 1
ATOM 665 O O . MET A 1 85 ? -12.168 2.094 16.040 1.00 87.81 85 MET A O 1
ATOM 669 N N . LYS A 1 86 ? -11.383 1.051 17.849 1.00 87.81 86 LYS A N 1
ATOM 670 C CA . LYS A 1 86 ? -10.811 2.271 18.439 1.00 87.81 86 LYS A CA 1
ATOM 671 C C . LYS A 1 86 ? -9.514 2.660 17.700 1.00 87.81 86 LYS A C 1
ATOM 673 O O . LYS A 1 86 ? -8.557 1.892 17.786 1.00 87.81 86 LYS A O 1
ATOM 678 N N . PRO A 1 87 ? -9.406 3.863 17.094 1.00 85.75 87 PRO A N 1
ATOM 679 C CA . PRO A 1 87 ? -8.238 4.300 16.317 1.00 85.75 87 PRO A CA 1
ATOM 680 C C . PRO A 1 87 ? -6.909 4.170 17.056 1.00 85.75 87 PRO A C 1
ATOM 682 O O . PRO A 1 87 ? -5.920 3.698 16.511 1.00 85.75 87 PRO A O 1
ATOM 685 N N . THR A 1 88 ? -6.883 4.567 18.329 1.00 88.19 88 THR A N 1
ATOM 686 C CA . THR A 1 88 ? -5.671 4.512 19.154 1.00 88.19 88 THR A CA 1
ATOM 687 C C . THR A 1 88 ? -5.244 3.079 19.458 1.00 88.19 88 THR A C 1
ATOM 689 O O . THR A 1 88 ? -4.051 2.806 19.565 1.00 88.19 88 THR A O 1
ATOM 692 N N . ALA A 1 89 ? -6.204 2.158 19.581 1.00 88.88 89 ALA A N 1
ATOM 693 C CA . ALA A 1 89 ? -5.923 0.742 19.765 1.00 88.88 89 ALA A CA 1
ATOM 694 C C . ALA A 1 89 ? -5.419 0.104 18.464 1.00 88.88 89 ALA A C 1
ATOM 696 O O . ALA A 1 89 ? -4.450 -0.646 18.519 1.00 88.88 89 ALA A O 1
ATOM 697 N N . ILE A 1 90 ? -6.021 0.450 17.318 1.00 91.25 90 ILE A N 1
ATOM 698 C CA . ILE A 1 90 ? -5.599 -0.004 15.983 1.00 91.25 90 ILE A CA 1
ATOM 699 C C . ILE A 1 90 ? -4.170 0.458 15.700 1.00 91.25 90 ILE A C 1
ATOM 701 O O . ILE A 1 90 ? -3.292 -0.375 15.497 1.00 91.25 90 ILE A O 1
ATOM 705 N N . ALA A 1 91 ? -3.901 1.764 15.797 1.00 90.00 91 ALA A N 1
ATOM 706 C CA . ALA A 1 91 ? -2.577 2.319 15.532 1.00 90.00 91 ALA A CA 1
ATOM 707 C C . ALA A 1 91 ? -1.501 1.692 16.428 1.00 90.00 91 ALA A C 1
ATOM 709 O O . ALA A 1 91 ? -0.433 1.324 15.951 1.00 90.00 91 ALA A O 1
ATOM 710 N N . ARG A 1 92 ? -1.788 1.507 17.724 1.00 92.19 92 ARG A N 1
ATOM 711 C CA . ARG A 1 92 ? -0.855 0.841 18.643 1.00 92.19 92 ARG A CA 1
ATOM 712 C C . ARG A 1 92 ? -0.626 -0.622 18.267 1.00 92.19 92 ARG A C 1
ATOM 714 O O . ARG A 1 92 ? 0.512 -1.073 18.321 1.00 92.19 92 ARG A O 1
ATOM 721 N N . HIS A 1 93 ? -1.683 -1.359 17.936 1.00 91.06 93 HIS A N 1
ATOM 722 C CA . HIS A 1 93 ? -1.585 -2.769 17.570 1.00 91.06 93 HIS A CA 1
ATOM 723 C C . HIS A 1 93 ? -0.767 -2.953 16.287 1.00 91.06 93 HIS A C 1
ATOM 725 O O . HIS A 1 93 ? 0.172 -3.746 16.274 1.00 91.06 93 HIS A O 1
ATOM 731 N N . TYR A 1 94 ? -1.074 -2.163 15.259 1.00 91.81 94 TYR A N 1
ATOM 732 C CA . TYR A 1 94 ? -0.412 -2.207 13.961 1.00 91.81 94 TYR A CA 1
ATOM 733 C C . TYR A 1 94 ? 1.070 -1.814 14.053 1.00 91.81 94 TYR A C 1
ATOM 735 O O . TYR A 1 94 ? 1.931 -2.571 13.607 1.00 91.81 94 TYR A O 1
ATOM 743 N N . LEU A 1 95 ? 1.392 -0.713 14.749 1.00 91.81 95 LEU A N 1
ATOM 744 C CA . LEU A 1 95 ? 2.778 -0.270 14.969 1.00 91.81 95 LEU A CA 1
ATOM 745 C C . LEU A 1 95 ? 3.641 -1.300 15.709 1.00 91.81 95 LEU A C 1
ATOM 747 O O . LEU A 1 95 ? 4.851 -1.342 15.515 1.00 91.81 95 LEU A O 1
ATOM 751 N N . GLN A 1 96 ? 3.041 -2.106 16.587 1.00 90.56 96 GLN A N 1
ATOM 752 C CA . GLN A 1 96 ? 3.768 -3.096 17.384 1.00 90.56 96 GLN A CA 1
ATOM 753 C C . GLN A 1 96 ? 3.962 -4.439 16.677 1.00 90.56 96 GLN A C 1
ATOM 755 O O . GLN A 1 96 ? 4.780 -5.231 17.143 1.00 90.56 96 GLN A O 1
ATOM 760 N N . ARG A 1 97 ? 3.195 -4.730 15.620 1.00 86.12 97 ARG A N 1
ATOM 761 C CA . ARG A 1 97 ? 3.161 -6.063 15.004 1.00 86.12 97 ARG A CA 1
ATOM 762 C C . ARG A 1 97 ? 3.574 -6.071 13.543 1.00 86.12 97 ARG A C 1
ATOM 764 O O . ARG A 1 97 ? 4.484 -6.812 13.197 1.00 86.12 97 ARG A O 1
ATOM 771 N N . GLU A 1 98 ? 2.911 -5.274 12.714 1.00 86.62 98 GLU A N 1
ATOM 772 C CA . GLU A 1 98 ? 2.947 -5.453 11.254 1.00 86.62 98 GLU A CA 1
ATOM 773 C C . GLU A 1 98 ? 3.612 -4.277 10.538 1.00 86.62 98 GLU A C 1
ATOM 775 O O . GLU A 1 98 ? 4.273 -4.475 9.527 1.00 86.62 98 GLU A O 1
ATOM 780 N N . PHE A 1 99 ? 3.581 -3.078 11.128 1.00 89.62 99 PHE A N 1
ATOM 781 C CA . PHE A 1 99 ? 4.150 -1.875 10.517 1.00 89.62 99 PHE A CA 1
ATOM 782 C C . PHE A 1 99 ? 5.625 -2.008 10.114 1.00 89.62 99 PHE A C 1
ATOM 784 O O . PHE A 1 99 ? 6.029 -1.465 9.095 1.00 89.62 99 PHE A O 1
ATOM 791 N N . ILE A 1 100 ? 6.441 -2.711 10.908 1.00 89.50 100 ILE A N 1
ATOM 792 C CA . ILE A 1 100 ? 7.871 -2.875 10.601 1.00 89.50 100 ILE A CA 1
ATOM 793 C C . ILE A 1 100 ? 8.062 -3.694 9.321 1.00 89.50 100 ILE A C 1
ATOM 795 O O . ILE A 1 100 ? 8.979 -3.406 8.565 1.00 89.50 100 ILE A O 1
ATOM 799 N N . ILE A 1 101 ? 7.217 -4.701 9.093 1.00 88.94 101 ILE A N 1
ATOM 800 C CA . ILE A 1 101 ? 7.293 -5.544 7.898 1.00 88.94 101 ILE A CA 1
ATOM 801 C C . ILE A 1 101 ? 6.771 -4.769 6.691 1.00 88.94 101 ILE A C 1
ATOM 803 O O . ILE A 1 101 ? 7.404 -4.806 5.650 1.00 88.94 101 ILE A O 1
ATOM 807 N N . ASP A 1 102 ? 5.673 -4.028 6.846 1.00 88.69 102 ASP A N 1
ATOM 808 C CA . ASP A 1 102 ? 5.089 -3.265 5.737 1.00 88.69 102 ASP A CA 1
ATOM 809 C C . ASP A 1 102 ? 5.948 -2.057 5.319 1.00 88.69 102 ASP A C 1
ATOM 811 O O . ASP A 1 102 ? 5.856 -1.592 4.185 1.00 88.69 102 ASP A O 1
ATOM 815 N N . PHE A 1 103 ? 6.750 -1.507 6.236 1.00 87.50 103 PHE A N 1
ATOM 816 C CA . PHE A 1 103 ? 7.609 -0.350 5.972 1.00 87.50 103 PHE A CA 1
ATOM 817 C C . PHE A 1 103 ? 8.969 -0.709 5.350 1.00 87.50 103 PHE A C 1
ATOM 819 O O . PHE A 1 103 ? 9.590 0.162 4.736 1.00 87.50 103 PHE A O 1
ATOM 826 N N . LEU A 1 104 ? 9.458 -1.936 5.561 1.00 83.69 104 LEU A N 1
ATOM 827 C CA . LEU A 1 104 ? 10.762 -2.411 5.076 1.00 83.69 104 LEU A CA 1
ATOM 828 C C . LEU A 1 104 ? 10.667 -2.994 3.666 1.00 83.69 104 LEU A C 1
ATOM 830 O O . LEU A 1 104 ? 11.571 -2.665 2.865 1.00 83.69 104 LEU A O 1
#

Foldseek 3Di:
DPPVVLVVVLVVQADEPPDPVVVVLVVVLVVLCVCCVPLV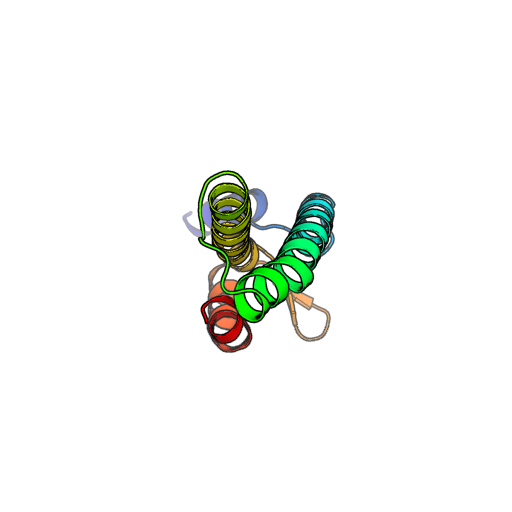VVCVVVVDDCDDPNVVSVVVSVVSLVVVLVNQLRYWDADPNDTDSDSVVSVVVCVVPPCVVSVD

pLDDT: mean 88.46, std 11.49, range [48.16, 97.94]

Secondary structure (DSSP, 8-state):
-HHHHHHHHHHHHPBPTT-HHHHHHHHHHHHHHHHHHHHHHHHHHTT----HHHHHHHHHHHHHHHHHHHHHTTB-EEETTEEE--HHHHHHHHHHHTHHHHH-

InterPro domains:
  IPR050818 Potassium channel, voltage-dependent, EAG/ELK/ERG-like, animal-type [PTHR10217] (11-104)

Radius of gyration: 17.5 Å; chains: 1; bounding box: 40×29×44 Å

Organism: Noctiluca scintillans (NCBI:txid2966)